Protein AF-A0A7S1M6S6-F1 (afdb_monomer_lite)

Secondary structure (DSSP, 8-state):
--------S--TT--HHHHHHHHHHHHHHHHHHHHHHHTSSS-S-GGGHHHHHHHHHHHHHHHHHHHH----SHHHHHHHHHHHHHTT--SHHHHHHHHHHHHHHHHHHHHHHHH-GGGGHHHHHHH--

Sequence (129 aa):
MGGVTFPIGPGRGFGWASVTCAELIFTFVLAFVVLCVATTKTAPAPEFTGLIIGSCVTVGGLAIGIVSGGSLNPAVSFGIAAARVMFGGTFYRGVIYMIIEALAGLCAAGVFRAAYPAEFADEKTALEG

InterPro domains:
  IPR000425 Major intrinsic protein [PF00230] (17-83)
  IPR000425 Major intrinsic protein [PR00783] (18-37)
  IPR000425 Major intrinsic protein [PR00783] (53-77)
  IPR000425 Major intrinsic protein [PR00783] (93-112)
  IPR023271 Aquaporin-like [G3DSA:1.20.1080.10] (2-123)
  IPR023271 Aquaporin-like [SSF81338] (6-119)
  IPR034294 Aquaporin transporter [PTHR45724] (19-114)

Organism: Alexandrium catenella (NCBI:txid2925)

Structure (mmCIF, N/CA/C/O backbone):
data_AF-A0A7S1M6S6-F1
#
_entry.id   AF-A0A7S1M6S6-F1
#
loop_
_atom_site.group_PDB
_atom_site.id
_atom_site.type_symbol
_atom_site.label_atom_id
_atom_site.label_alt_id
_atom_site.label_comp_id
_atom_site.label_asym_id
_atom_site.label_entity_id
_atom_site.label_seq_id
_atom_site.pdbx_PDB_ins_code
_atom_site.Cartn_x
_atom_site.Cartn_y
_atom_site.Cartn_z
_atom_site.occupancy
_atom_site.B_iso_or_equiv
_atom_site.auth_seq_id
_atom_site.auth_comp_id
_atom_site.auth_asym_id
_atom_site.auth_atom_id
_atom_site.pdbx_PDB_model_num
ATOM 1 N N . MET A 1 1 ? 27.931 -5.544 -13.886 1.00 38.22 1 MET A N 1
ATOM 2 C CA . MET A 1 1 ? 26.735 -5.727 -13.036 1.00 38.22 1 MET A CA 1
ATOM 3 C C . MET A 1 1 ? 26.047 -4.372 -12.897 1.00 38.22 1 MET A C 1
ATOM 5 O O . MET A 1 1 ? 26.393 -3.615 -12.005 1.00 38.22 1 MET A O 1
ATOM 9 N N . GLY A 1 2 ? 25.184 -4.002 -13.849 1.00 39.62 2 GLY A N 1
ATOM 10 C CA . GLY A 1 2 ? 24.424 -2.746 -13.789 1.00 39.62 2 GLY A CA 1
ATOM 11 C C . GLY A 1 2 ? 23.211 -2.944 -12.889 1.00 39.62 2 GLY A C 1
ATOM 12 O O . GLY A 1 2 ? 22.447 -3.876 -13.124 1.00 39.62 2 GLY A O 1
ATOM 13 N N . GLY A 1 3 ? 23.087 -2.142 -11.831 1.00 39.88 3 GLY A N 1
ATOM 14 C CA . GLY A 1 3 ? 22.035 -2.279 -10.826 1.00 39.88 3 GLY A CA 1
ATOM 15 C C . GLY A 1 3 ? 20.650 -2.229 -11.459 1.00 39.88 3 GLY A C 1
ATOM 16 O O . GLY A 1 3 ? 20.172 -1.168 -11.850 1.00 39.88 3 GLY A O 1
ATOM 17 N N . VAL A 1 4 ? 19.998 -3.385 -11.559 1.00 51.31 4 VAL A N 1
ATOM 18 C CA . VAL A 1 4 ? 18.571 -3.461 -11.855 1.00 51.31 4 VAL A CA 1
ATOM 19 C C . VAL A 1 4 ? 17.826 -2.955 -10.622 1.00 51.31 4 VAL A C 1
ATOM 21 O O . VAL A 1 4 ? 17.567 -3.699 -9.683 1.00 51.31 4 VAL A O 1
ATOM 24 N N . THR A 1 5 ? 17.539 -1.652 -10.579 1.00 55.94 5 THR A N 1
ATOM 25 C CA . THR A 1 5 ? 16.604 -1.085 -9.599 1.00 55.94 5 THR A CA 1
ATOM 26 C C . THR A 1 5 ? 15.262 -1.821 -9.708 1.00 55.94 5 THR A C 1
ATOM 28 O O . THR A 1 5 ? 14.877 -2.206 -10.816 1.00 55.94 5 THR A O 1
ATOM 31 N N . PHE A 1 6 ? 14.566 -2.019 -8.579 1.00 64.44 6 PHE A N 1
ATOM 32 C CA . PHE A 1 6 ? 13.263 -2.697 -8.491 1.00 64.44 6 PHE A CA 1
ATOM 33 C C . PHE A 1 6 ? 12.353 -2.378 -9.698 1.00 64.44 6 PHE A C 1
ATOM 35 O O . PHE A 1 6 ? 12.197 -1.201 -10.058 1.00 64.44 6 PHE A O 1
ATOM 42 N N . PRO A 1 7 ? 11.770 -3.394 -10.364 1.00 66.88 7 PRO A N 1
ATOM 43 C CA . PRO A 1 7 ? 11.060 -3.187 -11.617 1.00 66.88 7 PRO A CA 1
ATOM 44 C C . PRO A 1 7 ? 9.709 -2.502 -11.375 1.00 66.88 7 PRO A C 1
ATOM 46 O O . PRO A 1 7 ? 8.703 -3.163 -11.168 1.00 66.88 7 PRO A O 1
ATOM 49 N N . ILE A 1 8 ? 9.667 -1.168 -11.465 1.00 70.12 8 ILE A N 1
ATOM 50 C CA . ILE A 1 8 ? 8.394 -0.447 -11.623 1.00 70.12 8 ILE A CA 1
ATOM 51 C C . ILE A 1 8 ? 7.939 -0.563 -13.082 1.00 70.12 8 ILE A C 1
ATOM 53 O O . ILE A 1 8 ? 8.577 -0.027 -14.010 1.00 70.12 8 ILE A O 1
ATOM 57 N N . GLY A 1 9 ? 6.826 -1.258 -13.275 1.00 78.12 9 GLY A N 1
ATOM 58 C CA . GLY A 1 9 ? 6.182 -1.517 -14.555 1.00 78.12 9 GLY A CA 1
ATOM 59 C C . GLY A 1 9 ? 5.711 -2.969 -14.680 1.00 78.12 9 GLY A C 1
ATOM 60 O O . GLY A 1 9 ? 5.984 -3.788 -13.807 1.00 78.12 9 GLY A O 1
ATOM 61 N N . PRO A 1 10 ? 5.021 -3.297 -15.781 1.00 78.38 10 PRO A N 1
ATOM 62 C CA . PRO A 1 10 ? 4.531 -4.645 -16.014 1.00 78.38 10 PRO A CA 1
ATOM 63 C C . PRO A 1 10 ? 5.663 -5.667 -16.089 1.00 78.38 10 PRO A C 1
ATOM 65 O O . PRO A 1 10 ? 6.653 -5.474 -16.803 1.00 78.38 10 PRO A O 1
ATOM 68 N N . GLY A 1 11 ? 5.477 -6.774 -15.374 1.00 79.31 11 GLY A N 1
ATOM 69 C CA . GLY A 1 11 ? 6.296 -7.966 -15.500 1.00 79.31 11 GLY A CA 1
ATOM 70 C C . GLY A 1 11 ? 6.216 -8.585 -16.896 1.00 79.31 11 GLY A C 1
ATOM 71 O O . GLY A 1 11 ? 5.372 -8.239 -17.727 1.00 79.31 11 GLY A O 1
ATOM 72 N N . ARG A 1 12 ? 7.121 -9.523 -17.183 1.00 73.94 12 ARG A N 1
ATOM 73 C CA . ARG A 1 12 ? 7.246 -10.131 -18.514 1.00 73.94 12 ARG A CA 1
ATOM 74 C C . ARG A 1 12 ? 5.952 -10.868 -18.891 1.00 73.94 12 ARG A C 1
ATOM 76 O O . ARG A 1 12 ? 5.622 -11.872 -18.274 1.00 73.94 12 ARG A O 1
ATOM 83 N N . GLY A 1 13 ? 5.251 -10.376 -19.915 1.00 78.62 13 GLY A N 1
ATOM 84 C CA . GLY A 1 13 ? 3.981 -10.945 -20.391 1.00 78.62 13 GLY A CA 1
ATOM 85 C C . GLY A 1 13 ? 2.719 -10.342 -19.761 1.00 78.62 13 GLY A C 1
ATOM 86 O O . GLY A 1 13 ? 1.621 -10.740 -20.135 1.00 78.62 13 GLY A O 1
ATOM 87 N N . PHE A 1 14 ? 2.856 -9.367 -18.858 1.00 83.88 14 PHE A N 1
ATOM 88 C CA . PHE A 1 14 ? 1.733 -8.666 -18.237 1.00 83.88 14 PHE A CA 1
ATOM 89 C C . PHE A 1 14 ? 1.509 -7.287 -18.864 1.00 83.88 14 PHE A C 1
ATOM 91 O O . PHE A 1 14 ? 2.427 -6.652 -19.381 1.00 83.88 14 PHE A O 1
ATOM 98 N N . GLY A 1 15 ? 0.261 -6.823 -18.839 1.00 88.94 15 GLY A N 1
ATOM 99 C CA . GLY A 1 15 ? -0.118 -5.492 -19.307 1.00 88.94 15 GLY A CA 1
ATOM 100 C C . GLY A 1 15 ? -0.204 -4.483 -18.163 1.00 88.94 15 GLY A C 1
ATOM 101 O O . GLY A 1 15 ? -0.242 -4.840 -16.986 1.00 88.94 15 GLY A O 1
ATOM 102 N N . TRP A 1 16 ? -0.322 -3.202 -18.505 1.00 87.00 16 TRP A N 1
ATOM 103 C CA . TRP A 1 16 ? -0.572 -2.152 -17.511 1.00 87.00 16 TRP A CA 1
ATOM 104 C C . TRP A 1 16 ? -1.901 -2.342 -16.769 1.00 87.00 16 TRP A C 1
ATOM 106 O O . TRP A 1 16 ? -1.973 -2.038 -15.588 1.00 87.00 16 TRP A O 1
ATOM 116 N N . ALA A 1 17 ? -2.916 -2.930 -17.410 1.00 89.00 17 ALA A N 1
ATOM 117 C CA . ALA A 1 17 ? -4.182 -3.247 -16.749 1.00 89.00 17 ALA A CA 1
ATOM 118 C C . ALA A 1 17 ? -4.000 -4.238 -15.584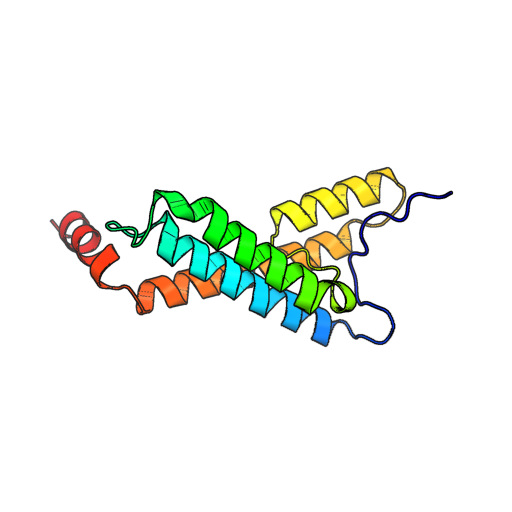 1.00 89.00 17 ALA A C 1
ATOM 120 O O . ALA A 1 17 ? -4.484 -3.985 -14.485 1.00 89.00 17 ALA A O 1
ATOM 121 N N . SER A 1 18 ? -3.245 -5.326 -15.787 1.00 89.31 18 SER A N 1
ATOM 122 C CA . SER A 1 18 ? -2.954 -6.292 -14.717 1.00 89.31 18 SER A CA 1
ATOM 123 C C . SER A 1 18 ? -2.136 -5.674 -13.585 1.00 89.31 18 SER A C 1
ATOM 125 O O . SER A 1 18 ? -2.390 -5.986 -12.428 1.00 89.31 18 SER A O 1
ATOM 127 N N . VAL A 1 19 ? -1.209 -4.764 -13.903 1.00 89.50 19 VAL A N 1
ATOM 128 C CA . VAL A 1 19 ? -0.445 -4.001 -12.903 1.00 89.50 19 VAL A CA 1
ATOM 129 C C . VAL A 1 19 ? -1.369 -3.129 -12.067 1.00 89.50 19 VAL A C 1
ATOM 131 O O . VAL A 1 19 ? -1.329 -3.195 -10.845 1.00 89.50 19 VAL A O 1
ATOM 134 N N . THR A 1 20 ? -2.224 -2.339 -12.720 1.00 91.00 20 THR A N 1
ATOM 135 C CA . THR A 1 20 ? -3.166 -1.452 -12.039 1.00 91.00 20 THR A CA 1
ATOM 136 C C . THR A 1 20 ? -4.113 -2.241 -11.147 1.00 91.00 20 THR A C 1
ATOM 138 O O . THR A 1 20 ? -4.260 -1.892 -9.984 1.00 91.00 20 THR A O 1
ATOM 141 N N . CYS A 1 21 ? -4.711 -3.329 -11.638 1.00 92.75 21 CYS A N 1
ATOM 142 C CA . CYS A 1 21 ? -5.583 -4.168 -10.816 1.00 92.75 21 CYS A CA 1
ATOM 143 C C . CYS A 1 21 ? -4.840 -4.773 -9.618 1.00 92.75 21 CYS A C 1
ATOM 145 O O . CYS A 1 21 ? -5.365 -4.758 -8.508 1.00 92.75 21 CYS A O 1
ATOM 147 N N . ALA A 1 22 ? -3.626 -5.280 -9.834 1.00 92.75 22 ALA A N 1
ATOM 148 C CA . ALA A 1 22 ? -2.815 -5.883 -8.787 1.00 92.75 22 ALA A CA 1
ATOM 149 C C . ALA A 1 22 ? -2.464 -4.877 -7.677 1.00 92.75 22 ALA A C 1
ATOM 151 O O . ALA A 1 22 ? -2.771 -5.121 -6.510 1.00 92.75 22 ALA A O 1
ATOM 152 N N . GLU A 1 23 ? -1.893 -3.727 -8.042 1.00 92.88 23 GLU A N 1
ATOM 153 C CA . GLU A 1 23 ? -1.525 -2.673 -7.090 1.00 92.88 23 GLU A CA 1
ATOM 154 C C . GLU A 1 23 ? -2.760 -2.077 -6.399 1.00 92.88 23 GLU A C 1
ATOM 156 O O . GLU A 1 23 ? -2.728 -1.871 -5.189 1.00 92.88 23 GLU A O 1
ATOM 161 N N . LEU A 1 24 ? -3.882 -1.877 -7.108 1.00 94.50 24 LEU A N 1
ATOM 162 C CA . LEU A 1 24 ? -5.130 -1.399 -6.497 1.00 94.50 24 LEU A CA 1
ATOM 163 C C . LEU A 1 24 ? -5.637 -2.345 -5.410 1.00 94.50 24 LEU A C 1
ATOM 165 O O . LEU A 1 24 ? -5.910 -1.913 -4.293 1.00 94.50 24 LEU A O 1
ATOM 169 N N . ILE A 1 25 ? -5.793 -3.629 -5.740 1.00 95.56 25 ILE A N 1
ATOM 170 C CA . ILE A 1 25 ? -6.434 -4.600 -4.848 1.00 95.56 25 ILE A CA 1
ATOM 171 C C . ILE A 1 25 ? -5.573 -4.827 -3.609 1.00 95.56 25 ILE A C 1
ATOM 173 O O . ILE A 1 25 ? -6.080 -4.773 -2.490 1.00 95.56 25 ILE A O 1
ATOM 177 N N . PHE A 1 26 ? -4.272 -5.057 -3.780 1.00 94.69 26 PHE A N 1
ATOM 178 C CA . PHE A 1 26 ? -3.417 -5.367 -2.639 1.00 94.69 26 PHE A CA 1
ATOM 179 C C . PHE A 1 26 ? -3.080 -4.134 -1.797 1.00 94.69 26 PHE A C 1
ATOM 181 O O . PHE A 1 26 ? -2.982 -4.267 -0.578 1.00 94.69 26 PHE A O 1
ATOM 188 N N . THR A 1 27 ? -3.008 -2.936 -2.388 1.00 96.06 27 THR A N 1
ATOM 189 C CA . THR A 1 27 ? -2.915 -1.695 -1.599 1.00 96.06 27 THR A CA 1
ATOM 190 C C . THR A 1 27 ? -4.198 -1.446 -0.813 1.00 96.06 27 THR A C 1
ATOM 192 O O . THR A 1 27 ? -4.137 -1.073 0.356 1.00 96.06 27 THR A O 1
ATOM 195 N N . PHE A 1 28 ? -5.366 -1.698 -1.416 1.00 96.31 28 PHE A N 1
ATOM 196 C CA .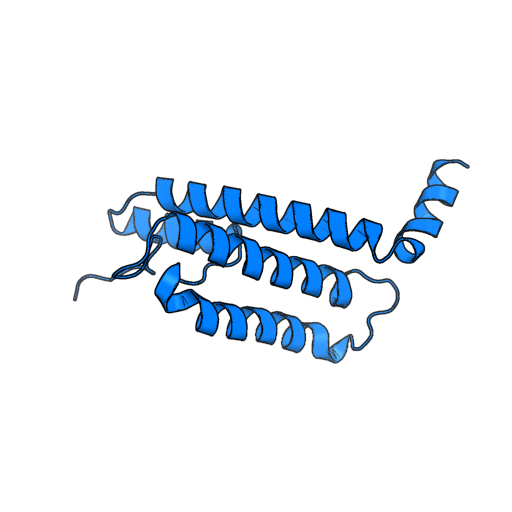 PHE A 1 28 ? -6.648 -1.603 -0.720 1.00 96.31 28 PHE A CA 1
ATOM 197 C C . PHE A 1 28 ? -6.683 -2.548 0.482 1.00 96.31 28 PHE A C 1
ATOM 199 O O . PHE A 1 28 ? -6.998 -2.114 1.586 1.00 96.31 28 PHE A O 1
ATOM 206 N N . VAL A 1 29 ? -6.318 -3.821 0.290 1.00 95.88 29 VAL A N 1
ATOM 207 C CA . VAL A 1 29 ? -6.292 -4.814 1.373 1.00 95.88 29 VAL A CA 1
ATOM 208 C C . VAL A 1 29 ? -5.312 -4.397 2.465 1.00 95.88 29 VAL A C 1
ATOM 210 O O . VAL A 1 29 ? -5.674 -4.425 3.638 1.00 95.88 29 VAL A O 1
ATOM 213 N N . LEU A 1 30 ? -4.102 -3.967 2.099 1.00 95.31 30 LEU A N 1
ATOM 214 C CA . LEU A 1 30 ? -3.105 -3.499 3.058 1.00 95.31 30 LEU A CA 1
ATOM 215 C C . LEU A 1 30 ? -3.634 -2.318 3.882 1.00 95.31 30 LEU A C 1
ATOM 217 O O . LEU A 1 30 ? -3.615 -2.374 5.109 1.00 95.31 30 LEU A O 1
ATOM 221 N N . ALA A 1 31 ? -4.143 -1.273 3.225 1.00 96.44 31 ALA A N 1
ATOM 222 C CA . ALA A 1 31 ? -4.675 -0.091 3.897 1.00 96.44 31 ALA A CA 1
ATOM 223 C C . ALA A 1 31 ? -5.900 -0.422 4.763 1.00 96.44 31 ALA A C 1
ATOM 225 O O . ALA A 1 31 ? -6.007 0.058 5.890 1.00 96.44 31 ALA A O 1
ATOM 226 N N . PHE A 1 32 ? -6.798 -1.280 4.276 1.00 95.50 32 PHE A N 1
ATOM 227 C CA . PHE A 1 32 ? -7.975 -1.712 5.022 1.00 95.50 32 PHE A CA 1
ATOM 228 C C . PHE A 1 32 ? -7.589 -2.490 6.282 1.00 95.50 32 PHE A C 1
ATOM 230 O O . PHE A 1 32 ? -8.114 -2.209 7.358 1.00 95.50 32 PHE A O 1
ATOM 237 N N . VAL A 1 33 ? -6.631 -3.417 6.182 1.00 95.19 33 VAL A N 1
ATOM 238 C CA . VAL A 1 33 ? -6.123 -4.159 7.342 1.00 95.19 33 VAL A CA 1
ATOM 239 C C . VAL A 1 33 ? -5.480 -3.210 8.344 1.00 95.19 33 VAL A C 1
ATOM 241 O O . VAL A 1 33 ? -5.811 -3.290 9.523 1.00 95.19 33 VAL A O 1
ATOM 244 N N . VAL A 1 34 ? -4.631 -2.279 7.893 1.00 95.12 34 VAL A N 1
ATOM 245 C CA . VAL A 1 34 ? -4.024 -1.258 8.764 1.00 95.12 34 VAL A CA 1
ATOM 246 C C . VAL A 1 34 ? -5.100 -0.490 9.529 1.00 95.12 34 VAL A C 1
ATOM 248 O O . VAL A 1 34 ? -4.992 -0.359 10.746 1.00 95.12 34 VAL A O 1
ATOM 251 N N . LEU A 1 35 ? -6.165 -0.042 8.859 1.00 93.81 35 LEU A N 1
ATOM 252 C CA . LEU A 1 35 ? -7.276 0.638 9.526 1.00 93.81 35 LEU A CA 1
ATOM 253 C C . LEU A 1 35 ? -7.938 -0.263 10.582 1.00 93.81 35 LEU A C 1
ATOM 255 O O . LEU A 1 35 ? -8.119 0.160 11.725 1.00 93.81 35 LEU A O 1
ATOM 259 N N . CYS A 1 36 ? -8.205 -1.525 10.244 1.00 92.50 36 CYS A N 1
ATOM 260 C CA . CYS A 1 36 ? -8.854 -2.479 11.145 1.00 92.50 36 CYS A CA 1
ATOM 261 C C . CYS A 1 36 ? -8.033 -2.843 12.386 1.00 92.50 36 CYS A C 1
ATOM 263 O O . CYS A 1 36 ? -8.626 -3.150 13.413 1.00 92.50 36 CYS A O 1
ATOM 265 N N . VAL A 1 37 ? -6.698 -2.861 12.306 1.00 93.56 37 VAL A N 1
ATOM 266 C CA . VAL A 1 37 ? -5.858 -3.324 13.430 1.00 93.56 37 VAL A CA 1
ATOM 267 C C . VAL A 1 37 ? -5.121 -2.211 14.164 1.00 93.56 37 VAL A C 1
ATOM 269 O O . VAL A 1 37 ? -4.739 -2.402 15.315 1.00 93.56 37 VAL A O 1
ATOM 272 N N . ALA A 1 38 ? -4.903 -1.062 13.520 1.00 91.75 38 ALA A N 1
ATOM 273 C CA . ALA A 1 38 ? -4.114 0.032 14.082 1.00 91.75 38 ALA A CA 1
ATOM 274 C C . ALA A 1 38 ? -4.939 1.278 14.429 1.00 91.75 38 ALA A C 1
ATOM 276 O O . ALA A 1 38 ? -4.433 2.128 15.156 1.00 91.75 38 ALA A O 1
ATOM 277 N N . THR A 1 39 ? -6.172 1.414 13.919 1.00 89.94 39 THR A N 1
ATOM 278 C CA . THR A 1 39 ? -6.968 2.647 14.110 1.00 89.94 39 THR A CA 1
ATOM 279 C C . THR A 1 39 ? -8.271 2.461 14.882 1.00 89.94 39 THR A C 1
ATOM 281 O O . THR A 1 39 ? -8.861 3.447 15.310 1.00 89.94 39 THR A O 1
ATOM 284 N N . THR A 1 40 ? -8.708 1.222 15.111 1.00 88.50 40 THR A N 1
ATOM 285 C CA . THR A 1 40 ? -9.886 0.925 15.940 1.00 88.50 40 THR A CA 1
ATOM 286 C C . THR A 1 40 ? -9.609 1.192 17.420 1.00 88.50 40 THR A C 1
ATOM 288 O O . THR A 1 40 ? -8.540 0.830 17.917 1.00 88.50 40 THR A O 1
ATOM 291 N N . LYS A 1 41 ? -10.598 1.714 18.155 1.00 83.94 41 LYS A N 1
ATOM 292 C CA . LYS A 1 41 ? -10.536 1.976 19.607 1.00 83.94 41 LYS A CA 1
ATOM 293 C C . LYS A 1 41 ? -10.184 0.731 20.419 1.00 83.94 41 LYS A C 1
ATOM 295 O O . LYS A 1 41 ? -9.526 0.822 21.452 1.00 83.94 41 LYS A O 1
ATOM 300 N N . THR A 1 42 ? -10.621 -0.439 19.960 1.00 84.69 42 THR A N 1
ATOM 301 C CA . THR A 1 42 ? -10.292 -1.730 20.567 1.00 84.69 42 THR A CA 1
ATOM 302 C C . THR A 1 42 ? -9.641 -2.626 19.525 1.00 84.69 42 THR A C 1
ATOM 304 O O . THR A 1 42 ? -10.314 -3.365 18.811 1.00 84.69 42 THR A O 1
ATOM 307 N N . ALA A 1 43 ? -8.313 -2.544 19.434 1.00 80.38 43 ALA A N 1
ATOM 308 C CA . ALA A 1 43 ? -7.540 -3.427 18.572 1.00 80.38 43 ALA A CA 1
ATOM 309 C C . ALA A 1 43 ? -7.706 -4.892 19.033 1.00 80.38 43 ALA A C 1
ATOM 311 O O . ALA A 1 43 ? -7.478 -5.176 20.211 1.00 80.38 43 ALA A O 1
ATOM 312 N N . PRO A 1 44 ? -8.050 -5.839 18.138 1.00 77.56 44 PRO A N 1
ATOM 313 C CA . PRO A 1 44 ? -8.241 -7.243 18.514 1.00 77.56 44 PRO A CA 1
ATOM 314 C C . PRO A 1 44 ? -6.980 -7.924 19.069 1.00 77.56 44 PRO A C 1
ATOM 316 O O . PRO A 1 44 ? -7.087 -8.849 19.867 1.00 77.56 44 PRO A O 1
ATOM 319 N N . ALA A 1 45 ? -5.797 -7.495 18.615 1.00 86.31 45 ALA A N 1
ATOM 320 C CA . ALA A 1 45 ? -4.503 -8.085 18.965 1.00 86.31 45 ALA A CA 1
ATOM 321 C C . ALA A 1 45 ? -3.365 -7.044 18.835 1.00 86.31 45 ALA A C 1
ATOM 323 O O . ALA A 1 45 ? -2.596 -7.091 17.868 1.00 86.31 45 ALA A O 1
ATOM 324 N N . PRO A 1 46 ? -3.258 -6.076 19.767 1.00 86.88 46 PRO A N 1
ATOM 325 C CA . PRO A 1 46 ? -2.354 -4.930 19.637 1.00 86.88 46 PRO A CA 1
ATOM 326 C C . PRO A 1 46 ? -0.869 -5.321 19.616 1.00 86.88 46 PRO A C 1
ATOM 328 O O . PRO A 1 46 ? -0.091 -4.713 18.881 1.00 86.88 46 PRO A O 1
ATOM 331 N N . GLU A 1 47 ? -0.459 -6.362 20.350 1.00 92.56 47 GLU A N 1
ATOM 332 C CA . GLU A 1 47 ? 0.921 -6.867 20.298 1.00 92.56 47 GLU A CA 1
ATOM 333 C C . GLU A 1 47 ? 1.318 -7.459 18.933 1.00 92.56 47 GLU A C 1
ATOM 335 O O . GLU A 1 47 ? 2.502 -7.495 18.595 1.00 92.56 47 GLU A O 1
ATOM 340 N N . PHE A 1 48 ? 0.347 -7.891 18.120 1.00 92.94 48 PHE A N 1
ATOM 341 C CA . PHE A 1 48 ? 0.589 -8.526 16.822 1.00 92.94 48 PHE A CA 1
ATOM 342 C C . PHE A 1 48 ? 0.318 -7.606 15.632 1.00 92.94 48 PHE A C 1
ATOM 344 O O . PHE A 1 48 ? 0.489 -8.035 14.492 1.00 92.94 48 PHE A O 1
ATOM 351 N N . THR A 1 49 ? -0.033 -6.336 15.852 1.00 92.81 49 THR A N 1
ATOM 352 C CA . THR A 1 49 ? -0.342 -5.374 14.781 1.00 92.81 49 THR A CA 1
ATOM 353 C C . THR A 1 49 ? 0.750 -5.320 13.709 1.00 92.81 49 THR A C 1
ATOM 355 O O . THR A 1 49 ? 0.456 -5.417 12.517 1.00 92.81 49 THR A O 1
ATOM 358 N N . GLY A 1 50 ? 2.023 -5.255 14.115 1.00 92.88 50 GLY A N 1
ATOM 359 C CA . GLY A 1 50 ? 3.152 -5.261 13.178 1.00 92.88 50 GLY A CA 1
ATOM 360 C C . GLY A 1 50 ? 3.264 -6.560 12.372 1.00 92.88 50 GLY A C 1
ATOM 361 O O . GLY A 1 50 ? 3.518 -6.517 11.169 1.00 92.88 50 GLY A O 1
ATOM 362 N N . LEU A 1 51 ? 3.019 -7.712 13.007 1.00 94.94 51 LEU A N 1
ATOM 363 C CA . LEU A 1 51 ? 3.042 -9.018 12.344 1.00 94.94 51 LEU A CA 1
ATOM 364 C C . LEU A 1 51 ? 1.888 -9.162 11.346 1.00 94.94 51 LEU A C 1
ATOM 366 O O . LEU A 1 51 ? 2.098 -9.679 10.250 1.00 94.94 51 LEU A O 1
ATOM 370 N N . ILE A 1 52 ? 0.693 -8.682 11.694 1.00 95.12 52 ILE A N 1
ATOM 371 C CA . ILE A 1 52 ? -0.488 -8.722 10.825 1.00 95.12 52 ILE A CA 1
ATOM 372 C C . ILE A 1 52 ? -0.237 -7.880 9.570 1.00 95.12 52 ILE A C 1
ATOM 374 O O . ILE A 1 52 ? -0.348 -8.386 8.452 1.00 95.12 52 ILE A O 1
ATOM 378 N N . ILE A 1 53 ? 0.189 -6.626 9.746 1.00 94.75 53 ILE A N 1
ATOM 379 C CA . ILE A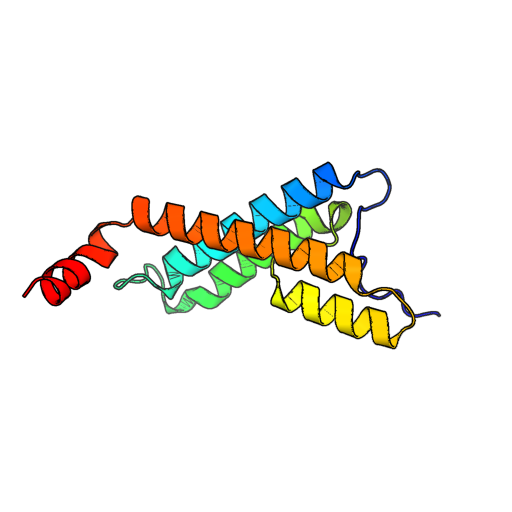 1 53 ? 0.476 -5.718 8.629 1.00 94.75 53 ILE A CA 1
ATOM 380 C C . ILE A 1 53 ? 1.629 -6.269 7.774 1.00 94.75 53 ILE A C 1
ATOM 382 O O . ILE A 1 53 ? 1.517 -6.338 6.550 1.00 94.75 53 ILE A O 1
ATOM 386 N N . GLY A 1 54 ? 2.717 -6.730 8.402 1.00 94.38 54 GLY A N 1
ATOM 387 C CA . GLY A 1 54 ? 3.866 -7.312 7.702 1.00 94.38 54 GLY A CA 1
ATOM 388 C C . GLY A 1 54 ? 3.521 -8.583 6.919 1.00 94.38 54 GLY A C 1
ATOM 389 O O . GLY A 1 54 ? 4.028 -8.789 5.812 1.00 94.38 54 GLY A O 1
ATOM 390 N N . SER A 1 55 ? 2.609 -9.406 7.438 1.00 94.62 55 SER A N 1
ATOM 391 C CA . SER A 1 55 ? 2.106 -10.591 6.736 1.00 94.62 55 SER A CA 1
ATOM 392 C C . SER A 1 55 ? 1.305 -10.205 5.493 1.00 94.62 55 SER A C 1
ATOM 394 O O . SER A 1 55 ? 1.511 -10.797 4.435 1.00 94.62 55 SER A O 1
ATOM 396 N N . CYS A 1 56 ? 0.463 -9.168 5.569 1.00 94.12 56 CYS A N 1
ATOM 397 C CA . CYS A 1 56 ? -0.259 -8.647 4.404 1.00 94.12 56 CYS A CA 1
ATOM 398 C C . CYS A 1 56 ? 0.687 -8.159 3.301 1.00 94.12 56 CYS A C 1
ATOM 400 O O . CYS A 1 56 ? 0.496 -8.515 2.138 1.00 94.12 56 CYS A O 1
ATOM 402 N N . VAL A 1 57 ? 1.731 -7.402 3.656 1.00 93.81 57 VAL A N 1
ATOM 403 C CA . VAL A 1 57 ? 2.742 -6.942 2.686 1.00 93.81 57 VAL A CA 1
ATOM 404 C C . VAL A 1 57 ? 3.495 -8.126 2.081 1.00 93.81 57 VAL A C 1
ATOM 406 O O . VAL A 1 57 ? 3.704 -8.163 0.872 1.00 93.81 57 VAL A O 1
ATOM 409 N N . THR A 1 58 ? 3.858 -9.123 2.892 1.00 94.38 58 THR A N 1
ATOM 410 C CA . THR A 1 58 ? 4.571 -10.324 2.427 1.00 94.38 58 THR A CA 1
ATOM 411 C C . THR A 1 58 ? 3.731 -11.117 1.427 1.00 94.38 58 THR A C 1
ATOM 413 O O . THR A 1 58 ? 4.207 -11.452 0.343 1.00 94.38 58 THR A O 1
ATOM 416 N N . VAL A 1 59 ? 2.463 -11.380 1.756 1.00 94.75 59 VAL A N 1
ATOM 417 C CA . VAL A 1 59 ? 1.531 -12.082 0.861 1.00 94.75 59 VAL A CA 1
ATOM 418 C C . VAL A 1 59 ? 1.305 -11.281 -0.417 1.00 94.75 59 VAL A C 1
ATOM 420 O O . VAL A 1 59 ? 1.357 -11.857 -1.501 1.00 94.75 59 VAL A O 1
ATOM 423 N N . GLY A 1 60 ? 1.112 -9.963 -0.316 1.00 92.12 60 GLY A N 1
ATOM 424 C CA . GLY A 1 60 ? 0.963 -9.100 -1.485 1.00 92.12 60 GLY A CA 1
ATOM 425 C C . GLY A 1 60 ? 2.194 -9.123 -2.387 1.00 92.12 60 GLY A C 1
ATOM 426 O O . GLY A 1 60 ? 2.077 -9.383 -3.582 1.00 92.12 60 GLY A O 1
ATOM 427 N N . GLY A 1 61 ? 3.386 -8.951 -1.816 1.00 90.69 61 GLY A N 1
ATOM 428 C CA . GLY A 1 61 ? 4.646 -8.994 -2.554 1.00 90.69 61 GLY A CA 1
ATOM 429 C C . GLY A 1 61 ? 4.867 -10.326 -3.274 1.00 90.69 61 GLY A C 1
ATOM 430 O O . GLY A 1 61 ? 5.285 -10.335 -4.429 1.00 90.69 61 GLY A O 1
ATOM 431 N N . LEU A 1 62 ? 4.525 -11.454 -2.644 1.00 92.00 62 LEU A N 1
ATOM 432 C CA . LEU A 1 62 ? 4.615 -12.773 -3.279 1.00 92.00 62 LEU A CA 1
ATOM 433 C C . LEU A 1 62 ? 3.550 -12.977 -4.363 1.00 92.00 62 LEU A C 1
ATOM 435 O O . LEU A 1 62 ? 3.847 -13.551 -5.409 1.00 92.00 62 LEU A O 1
ATOM 439 N N . ALA A 1 63 ? 2.326 -12.496 -4.139 1.00 91.31 63 ALA A N 1
ATOM 440 C CA . ALA A 1 63 ? 1.215 -12.676 -5.066 1.00 91.31 63 ALA A CA 1
ATOM 441 C C . ALA A 1 63 ? 1.377 -11.851 -6.350 1.00 91.31 63 ALA A C 1
ATOM 443 O O . ALA A 1 63 ? 1.118 -12.358 -7.442 1.00 91.31 63 ALA A O 1
ATOM 444 N N . ILE A 1 64 ? 1.804 -10.589 -6.232 1.00 90.56 64 ILE A N 1
ATOM 445 C CA . ILE A 1 64 ? 1.849 -9.659 -7.371 1.00 90.56 64 ILE A CA 1
ATOM 446 C C . ILE A 1 64 ? 3.253 -9.205 -7.759 1.00 90.56 64 ILE A C 1
ATOM 448 O O . ILE A 1 64 ? 3.403 -8.484 -8.745 1.00 90.56 64 ILE A O 1
ATOM 452 N N . GLY A 1 65 ? 4.296 -9.660 -7.062 1.00 88.00 65 GLY A N 1
ATOM 453 C CA . GLY A 1 65 ? 5.681 -9.277 -7.347 1.00 88.00 65 GLY A CA 1
ATOM 454 C C . GLY A 1 65 ? 6.097 -9.547 -8.794 1.00 88.00 65 GLY A C 1
ATOM 455 O O . GLY A 1 65 ? 6.749 -8.710 -9.412 1.00 88.00 65 GLY A O 1
ATOM 456 N N . ILE A 1 66 ? 5.647 -10.660 -9.386 1.00 86.06 66 ILE A N 1
ATOM 457 C CA . ILE A 1 66 ? 5.921 -10.979 -10.800 1.00 86.06 66 ILE A CA 1
ATOM 458 C C . ILE A 1 66 ? 5.095 -10.146 -11.790 1.00 86.06 66 ILE A C 1
ATOM 460 O O . ILE A 1 66 ? 5.461 -10.065 -12.960 1.00 86.06 66 ILE A O 1
ATOM 464 N N . VAL A 1 67 ? 3.977 -9.564 -11.346 1.00 87.06 67 VAL A N 1
ATOM 465 C CA . VAL A 1 67 ? 3.024 -8.832 -12.191 1.00 87.06 67 VAL A CA 1
ATOM 466 C C . VAL A 1 67 ? 3.364 -7.346 -12.214 1.00 87.06 67 VAL A C 1
ATOM 468 O O . VAL A 1 67 ? 3.503 -6.776 -13.295 1.00 87.06 67 VAL A O 1
ATOM 471 N N . SER A 1 68 ? 3.501 -6.725 -11.039 1.00 84.94 68 SER A N 1
ATOM 472 C CA . SER A 1 68 ? 3.667 -5.275 -10.870 1.00 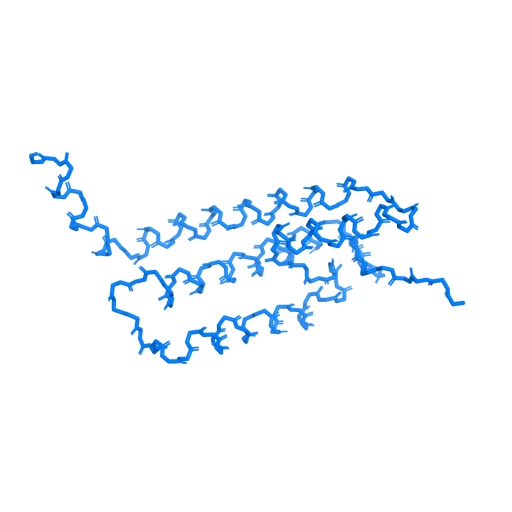84.94 68 SER A CA 1
ATOM 473 C C . SER A 1 68 ? 4.975 -4.857 -10.200 1.00 84.94 68 SER A C 1
ATOM 475 O O . SER A 1 68 ? 5.286 -3.668 -10.192 1.00 84.94 68 SER A O 1
ATOM 477 N N . GLY A 1 69 ? 5.724 -5.795 -9.617 1.00 83.88 69 GLY A N 1
ATOM 478 C CA . GLY A 1 69 ? 6.849 -5.489 -8.730 1.00 83.88 69 GLY A CA 1
ATOM 479 C C . GLY A 1 69 ? 6.460 -5.349 -7.253 1.00 83.88 69 GLY A C 1
ATOM 480 O O . GLY A 1 69 ? 7.359 -5.312 -6.418 1.00 83.88 69 GLY A O 1
ATOM 481 N N . GLY A 1 70 ? 5.159 -5.344 -6.930 1.00 85.31 70 GLY A N 1
ATOM 482 C CA . GLY A 1 70 ? 4.634 -5.409 -5.562 1.00 85.31 70 GLY A CA 1
ATOM 483 C C . GLY A 1 70 ? 4.988 -4.205 -4.694 1.00 85.31 70 GLY A C 1
ATOM 484 O O . GLY A 1 70 ? 5.529 -4.386 -3.607 1.00 85.31 70 GLY A O 1
ATOM 485 N N . SER A 1 71 ? 4.699 -2.992 -5.172 1.00 88.00 71 SER A N 1
ATOM 486 C CA . SER A 1 71 ? 5.019 -1.763 -4.434 1.00 88.00 71 SER A CA 1
ATOM 487 C C . SER A 1 71 ? 4.038 -1.503 -3.285 1.00 88.00 71 SER A C 1
ATOM 489 O O . SER A 1 71 ? 4.462 -1.223 -2.162 1.00 88.00 71 SER A O 1
ATOM 491 N N . LEU A 1 72 ? 2.739 -1.709 -3.541 1.00 90.75 72 LEU A N 1
ATOM 492 C CA . LEU A 1 72 ? 1.639 -1.749 -2.571 1.00 90.75 72 LEU A CA 1
ATOM 493 C C . LEU A 1 72 ? 1.450 -0.484 -1.724 1.00 90.75 72 LEU A C 1
ATOM 495 O O . LEU A 1 72 ? 0.698 -0.497 -0.747 1.00 90.75 72 LEU A O 1
ATOM 499 N N . ASN A 1 73 ? 2.188 0.584 -2.016 1.00 90.19 73 ASN A N 1
ATOM 500 C CA . ASN A 1 73 ? 2.297 1.744 -1.154 1.00 90.19 73 ASN A CA 1
ATOM 501 C C . ASN A 1 73 ? 2.926 2.933 -1.904 1.00 90.19 73 ASN A C 1
ATOM 503 O O . ASN A 1 73 ? 4.051 2.825 -2.405 1.00 90.19 73 ASN A O 1
ATOM 507 N N . PRO A 1 74 ? 2.291 4.119 -1.870 1.00 88.38 74 PRO A N 1
ATOM 508 C CA . PRO A 1 74 ? 2.789 5.295 -2.579 1.00 88.38 74 PRO A CA 1
ATOM 509 C C . PRO A 1 74 ? 4.168 5.766 -2.091 1.00 88.38 74 PRO A C 1
ATOM 511 O O . PRO A 1 74 ? 4.985 6.215 -2.893 1.00 88.38 74 PRO A O 1
ATOM 514 N N . ALA A 1 75 ? 4.483 5.635 -0.800 1.00 90.12 75 ALA A N 1
ATOM 515 C CA . ALA A 1 75 ? 5.798 5.989 -0.266 1.00 90.12 75 ALA A CA 1
ATOM 516 C C . ALA A 1 75 ? 6.892 5.011 -0.731 1.00 90.12 75 ALA A C 1
ATOM 518 O O . ALA A 1 75 ? 8.016 5.428 -1.020 1.00 90.12 75 ALA A O 1
ATOM 519 N N . VAL A 1 76 ? 6.560 3.723 -0.860 1.00 90.50 76 VAL A N 1
ATOM 520 C CA . VAL A 1 76 ? 7.474 2.706 -1.408 1.00 90.50 76 VAL A CA 1
ATOM 521 C C . VAL A 1 76 ? 7.707 2.968 -2.895 1.00 90.50 76 VAL A C 1
ATOM 523 O O . VAL A 1 76 ? 8.859 3.052 -3.330 1.00 90.50 76 VAL A O 1
ATOM 526 N N . SER A 1 77 ? 6.636 3.225 -3.652 1.00 90.69 77 SER A N 1
ATOM 527 C CA . SER A 1 77 ? 6.697 3.623 -5.063 1.00 90.69 77 SER A CA 1
ATOM 528 C C . SER A 1 77 ? 7.566 4.854 -5.273 1.00 90.69 77 SER A C 1
ATOM 530 O O . SER A 1 77 ? 8.395 4.877 -6.185 1.00 90.69 77 SER A O 1
ATOM 532 N N . PHE A 1 78 ? 7.425 5.863 -4.410 1.00 89.50 78 PHE A N 1
ATOM 533 C CA . PHE A 1 78 ? 8.263 7.055 -4.429 1.00 89.50 78 PHE A CA 1
ATOM 534 C C . PHE A 1 78 ? 9.739 6.715 -4.211 1.00 89.50 78 PHE A C 1
ATOM 536 O O . PHE A 1 78 ? 10.579 7.132 -5.006 1.00 89.50 78 PHE A O 1
ATOM 543 N N . GLY A 1 79 ? 10.064 5.940 -3.171 1.00 88.75 79 GLY A N 1
ATOM 544 C CA . GLY A 1 79 ? 11.443 5.565 -2.854 1.00 88.75 79 GLY A CA 1
ATOM 545 C C . GLY A 1 79 ? 12.117 4.798 -3.992 1.00 88.75 79 GLY A C 1
ATOM 546 O O . GLY A 1 79 ? 13.238 5.121 -4.390 1.00 88.75 79 GLY A O 1
ATOM 547 N N . ILE A 1 80 ? 11.404 3.837 -4.586 1.00 88.81 80 ILE A N 1
ATOM 548 C CA . ILE A 1 80 ? 11.898 3.078 -5.739 1.00 88.81 80 ILE A CA 1
ATOM 549 C C . ILE A 1 80 ? 12.055 3.994 -6.962 1.00 88.81 80 ILE A C 1
ATOM 551 O O . ILE A 1 80 ? 13.056 3.903 -7.676 1.00 88.81 80 ILE A O 1
ATOM 555 N N . ALA A 1 81 ? 11.106 4.898 -7.214 1.00 88.25 81 ALA A N 1
ATOM 556 C CA . ALA A 1 81 ? 11.180 5.835 -8.332 1.00 88.25 81 ALA A CA 1
ATOM 557 C C . ALA A 1 81 ? 12.329 6.841 -8.179 1.00 88.25 81 ALA A C 1
ATOM 559 O O . ALA A 1 81 ? 13.037 7.103 -9.151 1.00 88.25 81 ALA A O 1
ATOM 560 N N . ALA A 1 82 ? 12.557 7.356 -6.970 1.00 87.75 82 ALA A N 1
ATOM 561 C CA . ALA A 1 82 ? 13.670 8.242 -6.650 1.00 87.75 82 ALA A CA 1
ATOM 562 C C . ALA A 1 82 ? 15.014 7.532 -6.857 1.00 87.75 82 ALA A C 1
ATOM 564 O O . ALA A 1 82 ? 15.868 8.036 -7.588 1.00 87.75 82 ALA A O 1
ATOM 565 N N . ALA A 1 83 ? 15.168 6.316 -6.319 1.00 86.62 83 ALA A N 1
ATOM 566 C CA . ALA A 1 83 ? 16.351 5.494 -6.559 1.00 86.62 83 ALA A CA 1
ATOM 567 C C . ALA A 1 83 ? 16.566 5.264 -8.063 1.00 86.62 83 ALA A C 1
ATOM 569 O O . ALA A 1 83 ? 17.672 5.412 -8.574 1.00 86.62 83 ALA A O 1
ATOM 570 N N . ARG A 1 84 ? 15.496 4.978 -8.812 1.00 83.31 84 ARG A N 1
ATOM 571 C CA . ARG A 1 84 ? 15.576 4.735 -10.254 1.00 83.31 84 ARG A CA 1
ATOM 572 C C . ARG A 1 84 ? 16.043 5.957 -11.042 1.00 83.31 84 ARG A C 1
ATOM 574 O O . ARG A 1 84 ? 16.791 5.786 -11.999 1.00 83.31 84 ARG A O 1
ATOM 581 N N . VAL A 1 85 ? 15.646 7.167 -10.649 1.00 85.19 85 VAL A N 1
ATOM 582 C CA . VAL A 1 85 ? 16.151 8.413 -11.254 1.00 85.19 85 VAL A CA 1
ATOM 583 C C . VAL A 1 85 ? 17.646 8.583 -10.995 1.00 85.19 85 VAL A C 1
ATOM 585 O O . VAL A 1 85 ? 18.382 8.923 -11.918 1.00 85.19 85 VAL A O 1
ATOM 588 N N . MET A 1 86 ? 18.119 8.274 -9.783 1.00 83.69 86 MET A N 1
ATOM 589 C CA . MET A 1 86 ? 19.549 8.350 -9.445 1.00 83.69 86 MET A CA 1
ATOM 590 C C . MET A 1 86 ? 20.414 7.406 -10.296 1.00 83.69 86 MET A C 1
ATOM 592 O O . MET A 1 86 ? 21.577 7.706 -10.550 1.00 83.69 86 MET A O 1
ATOM 596 N N . PHE A 1 87 ? 19.843 6.300 -10.782 1.00 82.12 87 PHE A N 1
ATOM 597 C CA . PHE A 1 87 ? 20.507 5.343 -11.674 1.00 82.12 87 PHE A CA 1
ATOM 598 C C . PHE A 1 87 ? 20.155 5.533 -13.165 1.00 82.12 87 PHE A C 1
ATOM 600 O O . PHE A 1 87 ? 20.337 4.616 -13.964 1.00 82.12 87 PHE A O 1
ATOM 607 N N . GLY A 1 88 ? 19.660 6.713 -13.560 1.00 73.25 88 GLY A N 1
ATOM 608 C CA . GLY A 1 88 ? 19.442 7.080 -14.968 1.00 73.25 88 GLY A CA 1
ATOM 609 C C . GLY A 1 88 ? 18.125 6.592 -15.587 1.00 73.25 88 GLY A C 1
ATOM 610 O O . GLY A 1 88 ? 17.972 6.612 -16.807 1.00 73.25 88 GLY A O 1
ATOM 611 N N . GLY A 1 89 ? 17.167 6.139 -14.776 1.00 78.00 89 GLY A N 1
ATOM 612 C CA . GLY A 1 89 ? 15.817 5.779 -15.214 1.00 78.00 89 GLY A CA 1
ATOM 613 C C . GLY A 1 89 ? 14.798 6.919 -15.080 1.00 78.00 89 GLY A C 1
ATOM 614 O O . GLY A 1 89 ? 15.127 8.049 -14.731 1.00 78.00 89 GLY A O 1
ATOM 615 N N . THR A 1 90 ? 13.523 6.629 -15.368 1.00 78.62 90 THR A N 1
ATOM 616 C CA . THR A 1 90 ? 12.455 7.647 -15.417 1.00 78.62 90 THR A CA 1
ATOM 617 C C . THR A 1 90 ? 11.512 7.596 -14.213 1.00 78.62 90 THR A C 1
ATOM 619 O O . THR A 1 90 ? 11.090 6.518 -13.795 1.00 78.62 90 THR A O 1
ATOM 622 N N . PHE A 1 91 ? 11.108 8.771 -13.719 1.00 84.62 91 PHE A N 1
ATOM 623 C CA . PHE A 1 91 ? 10.241 8.928 -12.543 1.00 84.62 91 PHE A CA 1
ATOM 624 C C . PHE A 1 91 ? 8.742 8.701 -12.813 1.00 84.62 91 PHE A C 1
ATOM 626 O O . PHE A 1 91 ? 8.022 8.258 -11.921 1.00 84.62 91 PHE A O 1
ATOM 633 N N . TYR A 1 92 ? 8.252 8.969 -14.035 1.00 84.19 92 TYR A N 1
ATOM 634 C CA . TYR A 1 92 ? 6.802 9.014 -14.321 1.00 84.19 92 TYR A CA 1
ATOM 635 C C . TYR A 1 92 ? 6.062 7.715 -13.969 1.00 84.19 92 TYR A C 1
ATOM 637 O O . TYR A 1 92 ? 4.901 7.752 -13.573 1.00 84.19 92 TYR A O 1
ATOM 645 N N . ARG A 1 93 ? 6.728 6.558 -14.084 1.00 82.75 93 ARG A N 1
ATOM 646 C CA . ARG A 1 93 ? 6.123 5.263 -13.743 1.00 82.75 93 ARG A CA 1
ATOM 647 C C . ARG A 1 93 ? 5.819 5.151 -12.253 1.00 82.75 93 ARG A C 1
ATOM 649 O O . ARG A 1 93 ? 4.786 4.600 -11.898 1.00 82.75 93 ARG A O 1
ATOM 656 N N . GLY A 1 94 ? 6.684 5.707 -11.405 1.00 86.62 94 GLY A N 1
ATOM 657 C CA . GLY A 1 94 ? 6.437 5.795 -9.969 1.00 86.62 94 GLY A CA 1
ATOM 658 C C . GLY A 1 94 ? 5.231 6.666 -9.652 1.00 86.62 94 GLY A C 1
ATOM 659 O O . GLY A 1 94 ? 4.436 6.310 -8.797 1.00 86.62 94 GLY A O 1
ATOM 660 N N . VAL A 1 95 ? 5.039 7.764 -10.391 1.00 88.31 95 VAL A N 1
ATOM 661 C CA . VAL A 1 95 ? 3.869 8.645 -10.223 1.00 88.31 95 VAL A CA 1
ATOM 662 C C . VAL A 1 95 ? 2.564 7.918 -10.527 1.00 88.31 95 VAL A C 1
ATOM 664 O O . VAL A 1 95 ? 1.603 8.060 -9.780 1.00 88.31 95 VAL A O 1
ATOM 667 N N . ILE A 1 96 ? 2.539 7.098 -11.580 1.00 89.31 96 ILE A N 1
ATOM 668 C CA . ILE A 1 96 ? 1.363 6.285 -11.911 1.00 89.31 96 ILE A CA 1
ATOM 669 C C . ILE A 1 96 ? 1.027 5.333 -10.758 1.00 89.31 96 ILE A C 1
ATOM 671 O O . ILE A 1 96 ? -0.129 5.277 -10.347 1.00 89.31 96 ILE A O 1
ATOM 675 N N . TYR A 1 97 ? 2.024 4.634 -10.208 1.00 91.94 97 TYR A N 1
ATOM 676 C CA . TYR A 1 97 ? 1.817 3.750 -9.058 1.00 91.94 97 TYR A CA 1
ATOM 677 C C . TYR A 1 97 ? 1.309 4.533 -7.846 1.00 91.94 97 TYR A C 1
ATOM 679 O O . TYR A 1 97 ? 0.263 4.186 -7.315 1.00 91.94 97 TYR A O 1
ATOM 687 N N . MET A 1 98 ? 1.951 5.654 -7.499 1.00 93.69 98 MET A N 1
ATOM 688 C CA . MET A 1 98 ? 1.541 6.494 -6.369 1.00 93.69 98 MET A CA 1
ATOM 689 C C . MET A 1 98 ? 0.076 6.928 -6.452 1.00 93.69 98 MET A C 1
ATOM 691 O O . MET A 1 98 ? -0.630 6.888 -5.449 1.00 93.69 98 MET A O 1
ATOM 695 N N . ILE A 1 99 ? -0.395 7.334 -7.637 1.00 94.25 99 ILE A N 1
ATOM 696 C CA . ILE A 1 99 ? -1.797 7.727 -7.837 1.00 94.25 99 ILE A CA 1
ATOM 697 C C . ILE A 1 99 ? -2.721 6.524 -7.637 1.00 94.25 99 ILE A C 1
ATOM 699 O O . ILE A 1 99 ? -3.717 6.627 -6.925 1.00 94.25 99 ILE A O 1
ATOM 703 N N . ILE A 1 100 ? -2.390 5.385 -8.245 1.00 93.00 100 ILE A N 1
ATOM 704 C CA . ILE A 1 100 ? -3.173 4.150 -8.137 1.00 93.00 100 ILE A CA 1
ATOM 705 C C . ILE A 1 100 ? -3.276 3.703 -6.670 1.00 93.00 100 ILE A C 1
ATOM 707 O O . ILE A 1 100 ? -4.367 3.450 -6.164 1.00 93.00 100 ILE A O 1
ATOM 711 N N . GLU A 1 101 ? -2.150 3.655 -5.969 1.00 95.44 101 GLU A N 1
ATOM 712 C CA . GLU A 1 101 ? -2.058 3.217 -4.578 1.00 95.44 101 GLU A CA 1
ATOM 713 C C . GLU A 1 101 ? -2.762 4.199 -3.628 1.00 95.44 101 GLU A C 1
ATOM 715 O O . GLU A 1 101 ? -3.470 3.780 -2.711 1.00 95.4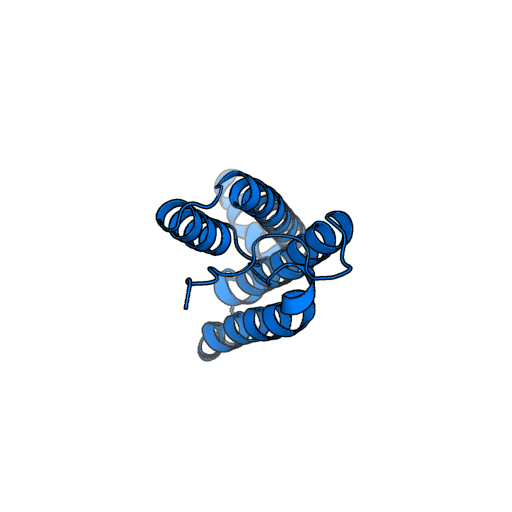4 101 GLU A O 1
ATOM 720 N N . ALA A 1 102 ? -2.652 5.509 -3.873 1.00 95.62 102 ALA A N 1
ATOM 721 C CA . ALA A 1 102 ? -3.387 6.518 -3.112 1.00 95.62 102 ALA A CA 1
ATOM 722 C C . ALA A 1 102 ? -4.906 6.369 -3.284 1.00 95.62 102 ALA A C 1
ATOM 724 O O . ALA A 1 102 ? -5.642 6.424 -2.298 1.00 95.62 102 ALA A O 1
ATOM 725 N N . LEU A 1 103 ? -5.384 6.127 -4.510 1.00 96.19 103 LEU A N 1
ATOM 726 C CA . LEU A 1 103 ? -6.801 5.862 -4.769 1.00 96.19 103 LEU A CA 1
ATOM 727 C C . LEU A 1 103 ? -7.279 4.603 -4.037 1.00 96.19 103 LEU A C 1
ATOM 729 O O . LEU A 1 103 ? -8.338 4.628 -3.415 1.00 96.19 103 LEU A O 1
ATOM 733 N N . ALA A 1 104 ? -6.486 3.530 -4.040 1.00 95.56 104 ALA A N 1
ATOM 734 C CA . ALA A 1 104 ? -6.801 2.318 -3.291 1.00 95.56 104 ALA A CA 1
ATOM 735 C C . ALA A 1 104 ? -6.893 2.565 -1.776 1.00 95.56 104 ALA A C 1
ATOM 737 O O . ALA A 1 104 ? -7.832 2.090 -1.135 1.00 95.56 104 ALA A O 1
ATOM 738 N N . GLY A 1 105 ? -5.967 3.348 -1.213 1.00 96.06 105 GLY A N 1
ATOM 739 C CA . GLY A 1 105 ? -6.002 3.751 0.195 1.00 96.06 105 GLY A CA 1
ATOM 740 C C . GLY A 1 105 ? -7.236 4.589 0.545 1.00 96.06 105 GLY A C 1
ATOM 741 O O . GLY A 1 105 ? -7.883 4.341 1.562 1.00 96.06 105 GLY A O 1
ATOM 742 N N . LEU A 1 106 ? -7.625 5.529 -0.324 1.00 96.44 106 LEU A N 1
ATOM 743 C CA . LEU A 1 106 ? -8.856 6.311 -0.159 1.00 96.44 106 LEU A CA 1
ATOM 744 C C . LEU A 1 106 ? -10.106 5.423 -0.208 1.00 96.44 106 LEU A C 1
ATOM 746 O O . LEU A 1 106 ? -11.002 5.573 0.624 1.00 96.44 106 LEU A O 1
ATOM 750 N N . CYS A 1 107 ? -10.161 4.468 -1.139 1.00 96.56 107 CYS A N 1
ATOM 751 C CA . CYS A 1 107 ? -11.242 3.485 -1.200 1.00 96.56 107 CYS A CA 1
ATOM 752 C C . CYS A 1 107 ? -11.297 2.625 0.070 1.00 96.56 107 CYS A C 1
ATOM 754 O O . CYS A 1 107 ? -12.383 2.415 0.608 1.00 96.56 107 CYS A O 1
ATOM 756 N N . ALA A 1 108 ? -10.149 2.172 0.580 1.00 96.25 108 ALA A N 1
ATOM 757 C CA . ALA A 1 108 ? -10.066 1.405 1.821 1.00 96.25 108 ALA A CA 1
ATOM 758 C C . ALA A 1 108 ? -10.595 2.198 3.019 1.00 96.25 108 ALA A C 1
ATOM 760 O O . ALA A 1 108 ? -11.397 1.673 3.788 1.00 96.25 108 ALA A O 1
ATOM 761 N N . ALA A 1 109 ? -10.228 3.477 3.131 1.00 94.88 109 ALA A N 1
ATOM 762 C CA . ALA A 1 109 ? -10.754 4.369 4.159 1.00 94.88 109 ALA A CA 1
ATOM 763 C C . ALA A 1 109 ? -12.276 4.553 4.048 1.00 94.88 109 ALA A C 1
ATOM 765 O O . ALA A 1 109 ? -12.983 4.496 5.054 1.00 94.88 109 ALA A O 1
ATOM 766 N N . GLY A 1 110 ? -12.796 4.721 2.828 1.00 95.19 110 GLY A N 1
ATOM 767 C CA . GLY A 1 110 ? -14.236 4.811 2.580 1.00 95.19 110 GLY A CA 1
ATOM 768 C C . GLY A 1 110 ? -14.991 3.549 3.007 1.00 95.19 110 GLY A C 1
ATOM 769 O O . GLY A 1 110 ? -15.997 3.643 3.711 1.00 95.19 110 GLY A O 1
ATOM 770 N N . VAL A 1 111 ? -14.481 2.369 2.638 1.00 96.06 111 VAL A N 1
ATOM 771 C CA . VAL A 1 111 ? -15.067 1.078 3.033 1.00 96.06 111 VAL A CA 1
ATOM 772 C C . VAL A 1 111 ? -14.972 0.872 4.541 1.00 96.06 111 VAL A C 1
ATOM 774 O O . VAL A 1 111 ? -15.959 0.483 5.157 1.00 96.06 111 VAL A O 1
ATOM 777 N N . PHE A 1 112 ? -13.830 1.181 5.155 1.00 94.88 112 PHE A N 1
ATOM 778 C CA . PHE A 1 112 ? -13.653 1.087 6.601 1.00 94.88 112 PHE A CA 1
ATOM 779 C C . PHE A 1 112 ? -14.656 1.966 7.351 1.00 94.88 112 PHE A C 1
ATOM 781 O O . PHE A 1 112 ? -15.330 1.496 8.263 1.00 94.88 112 PHE A O 1
ATOM 788 N N . ARG A 1 113 ? -14.847 3.212 6.904 1.00 92.38 113 ARG A N 1
ATOM 789 C CA . ARG A 1 113 ? -15.837 4.123 7.490 1.00 92.38 113 ARG A CA 1
ATOM 790 C C . ARG A 1 113 ? -17.264 3.578 7.418 1.00 92.38 113 ARG A C 1
ATOM 792 O O . ARG A 1 113 ? -18.039 3.784 8.347 1.00 92.38 113 ARG A O 1
ATOM 799 N N . ALA A 1 114 ? -17.611 2.899 6.326 1.00 92.44 114 ALA A N 1
ATOM 800 C CA . ALA A 1 114 ? -18.925 2.285 6.156 1.00 92.44 114 ALA A CA 1
ATOM 801 C C . ALA A 1 114 ? -19.087 0.982 6.961 1.00 92.44 114 ALA A C 1
ATOM 803 O O . ALA A 1 114 ? -20.173 0.717 7.470 1.00 92.44 114 ALA A O 1
ATOM 804 N N . ALA A 1 115 ? -18.027 0.179 7.078 1.00 91.62 115 ALA A N 1
ATOM 805 C CA . ALA A 1 115 ? -18.040 -1.113 7.764 1.00 91.62 115 ALA A CA 1
ATOM 806 C C . ALA A 1 115 ? -17.945 -0.989 9.294 1.00 91.62 115 AL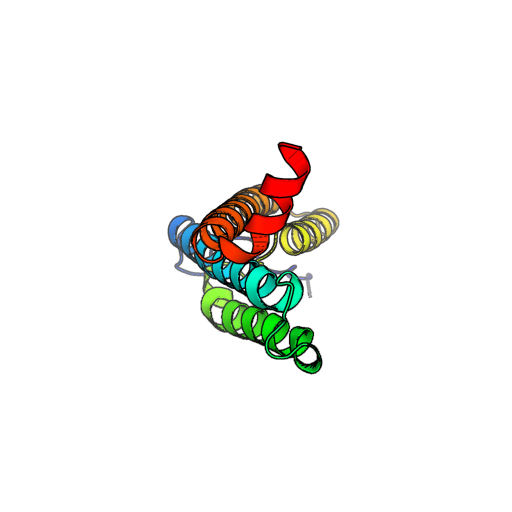A A C 1
ATOM 808 O O . ALA A 1 115 ? -18.494 -1.828 10.006 1.00 91.62 115 ALA A O 1
ATOM 809 N N . TYR A 1 116 ? -17.300 0.067 9.798 1.00 88.88 116 TYR A N 1
ATOM 810 C CA . TYR A 1 116 ? -17.082 0.315 11.226 1.00 88.88 116 TYR A CA 1
ATOM 811 C C . TYR A 1 116 ? -17.727 1.634 11.688 1.00 88.88 116 TYR A C 1
ATOM 813 O O . TYR A 1 116 ? -17.048 2.492 12.249 1.00 88.88 116 TYR A O 1
ATOM 821 N N . PRO A 1 117 ? -19.045 1.840 11.492 1.00 84.88 117 PRO A N 1
ATOM 822 C CA . PRO A 1 117 ? -19.695 3.109 11.826 1.00 84.88 117 PRO A CA 1
ATOM 823 C C . PRO A 1 117 ? -19.641 3.431 13.328 1.00 84.88 117 PRO A C 1
ATOM 825 O O . PRO A 1 117 ? -19.614 4.602 13.701 1.00 84.88 117 PRO A O 1
ATOM 828 N N . ALA A 1 118 ? -19.588 2.404 14.185 1.00 84.19 118 ALA A N 1
ATOM 829 C CA . ALA A 1 118 ? -19.490 2.545 15.638 1.00 84.19 118 ALA A CA 1
ATOM 830 C C . ALA A 1 118 ? -18.189 3.231 16.090 1.00 84.19 118 ALA A C 1
ATOM 832 O O . ALA A 1 118 ? -18.194 3.964 17.078 1.00 84.19 118 ALA A O 1
ATOM 833 N N . GLU A 1 119 ? -17.096 3.073 15.338 1.00 84.19 119 GLU A N 1
ATOM 834 C CA . GLU A 1 119 ? -15.822 3.737 15.637 1.00 84.19 119 GLU A CA 1
ATOM 835 C C . GLU A 1 119 ? -15.941 5.269 15.526 1.00 84.19 119 GLU A C 1
ATOM 837 O O . GLU A 1 119 ? -15.273 5.995 16.260 1.00 84.19 119 GLU A O 1
ATOM 842 N N . PHE A 1 120 ? -16.867 5.764 14.693 1.00 81.31 120 PHE A N 1
ATOM 843 C CA . PHE A 1 120 ? -17.069 7.189 14.394 1.00 81.31 120 PHE A CA 1
ATOM 844 C C . PHE A 1 120 ? -18.303 7.811 15.076 1.00 81.31 120 PHE A C 1
ATOM 846 O O . PHE A 1 120 ? -18.590 8.991 14.870 1.00 81.31 120 PHE A O 1
ATOM 853 N N . ALA A 1 121 ? -19.064 7.040 15.860 1.00 73.81 121 ALA A N 1
ATOM 854 C CA . ALA A 1 121 ? -20.314 7.501 16.476 1.00 73.81 121 ALA A CA 1
ATOM 855 C C . ALA A 1 121 ? -20.097 8.538 17.601 1.00 73.81 121 ALA A C 1
ATOM 857 O O . ALA A 1 121 ? -20.866 9.496 17.710 1.00 73.81 121 ALA A O 1
ATOM 858 N N . ASP A 1 122 ? -19.023 8.398 18.387 1.00 63.91 122 ASP A N 1
ATOM 859 C CA . ASP A 1 122 ? -18.649 9.385 19.420 1.00 63.91 122 ASP A CA 1
ATOM 860 C C . ASP A 1 122 ? -18.270 10.743 18.818 1.00 63.91 122 ASP A C 1
ATOM 862 O O . ASP A 1 122 ? -18.573 11.789 19.384 1.00 63.91 122 ASP A O 1
ATOM 866 N N . GLU A 1 123 ? -17.633 10.743 17.647 1.00 60.75 123 GLU A N 1
ATOM 867 C CA . GLU A 1 123 ? -17.126 11.966 17.023 1.00 60.75 123 GLU A CA 1
ATOM 868 C C . GLU A 1 123 ? -18.255 12.833 16.457 1.00 60.75 123 GLU A C 1
ATOM 870 O O . GLU A 1 123 ? -18.211 14.055 16.565 1.00 60.75 123 GLU A O 1
ATOM 875 N N . LYS A 1 124 ? -19.322 12.217 15.928 1.00 55.19 124 LYS A N 1
ATOM 876 C CA . LYS A 1 124 ? -20.515 12.962 15.493 1.00 55.19 124 LYS A CA 1
ATOM 877 C C . LYS A 1 124 ? -21.231 13.643 16.657 1.00 55.19 124 LYS A C 1
ATOM 879 O O . LYS A 1 124 ? -21.600 14.804 16.541 1.00 55.19 124 LYS A O 1
ATOM 884 N N . THR A 1 125 ? -21.352 12.951 17.787 1.00 57.06 125 THR A N 1
ATOM 885 C CA . THR A 1 125 ? -22.001 13.494 18.991 1.00 57.06 125 THR A CA 1
ATOM 886 C C . THR A 1 125 ? -21.216 14.676 19.580 1.00 57.06 125 THR A C 1
ATOM 888 O O . THR A 1 125 ? -21.816 15.586 20.140 1.00 57.06 125 THR A O 1
ATOM 891 N N . ALA A 1 126 ? -19.887 14.704 19.417 1.00 57.69 126 ALA A N 1
ATOM 892 C CA . ALA A 1 126 ? -19.020 15.792 19.881 1.00 57.69 126 ALA A CA 1
ATOM 893 C C . ALA A 1 126 ? -18.936 17.006 18.928 1.00 57.69 126 ALA A C 1
ATOM 895 O O . ALA A 1 126 ? -18.542 18.084 19.362 1.00 57.69 126 ALA A O 1
ATOM 896 N N . LEU A 1 127 ? -19.271 16.844 17.642 1.00 58.53 127 LEU A N 1
ATOM 897 C CA . LEU A 1 127 ? -19.243 17.921 16.638 1.00 58.53 127 LEU A CA 1
ATOM 898 C C . LEU A 1 127 ? -20.592 18.646 16.483 1.00 58.53 127 LEU A C 1
ATOM 900 O O . LEU A 1 127 ? -20.632 19.738 15.923 1.00 58.53 127 LEU A O 1
ATOM 904 N N . GLU A 1 128 ? -21.684 18.039 16.952 1.00 59.59 128 GLU A N 1
ATOM 905 C CA . GLU A 1 128 ? -23.047 18.591 16.892 1.00 59.59 128 GLU A CA 1
ATOM 906 C C . GLU A 1 128 ? -23.525 19.201 18.231 1.00 59.59 128 GLU A C 1
ATOM 908 O O . GLU A 1 128 ? -24.685 19.606 18.329 1.00 59.59 128 GLU A O 1
ATOM 913 N N . GLY A 1 129 ? -22.658 19.256 19.253 1.00 45.44 129 GLY A N 1
ATOM 914 C CA . GLY A 1 129 ? -22.952 19.747 20.611 1.00 45.44 129 GLY A CA 1
ATOM 915 C C . GLY A 1 129 ? -22.369 21.116 20.943 1.00 45.44 129 GLY A C 1
ATOM 916 O O . GLY A 1 129 ? -21.324 21.483 20.362 1.00 45.44 129 GLY A O 1
#

pLDDT: mean 85.26, std 12.92, range [38.22, 96.56]

Foldseek 3Di:
DQDPQQDADFADPEDVVQQLVLLLVLLLVLLLLCCQQPVFPDHPCVVCSVVSSVVSQVCSCVVCCRGGVSQSELVSLQVSLVVQVVSPHHNVSSVVSNVSSVVSNVVSVVVNCVVCVVSCPVVVVVVVD

Radius of gyration: 17.25 Å; chains: 1; bounding box: 50×32×41 Å